Protein AF-A0ABD5TNY9-F1 (afdb_monomer_lite)

Foldseek 3Di:
DQDFQKWKAKLQARDTGGHNDVVVSVVVQVVVCVVPVPIDMDIGGPPDDDPDRRDHD

Secondary structure (DSSP, 8-state):
-PPPSEEEEETTTTEEEEES-HHHHHHHHHHHHHH-TT--EEEE-TT---SSPPP--

pLDDT: mean 87.17, std 10.6, range [53.69, 96.56]

Structure (mmCIF, N/CA/C/O backbone):
data_AF-A0ABD5TNY9-F1
#
_entry.id   AF-A0ABD5TNY9-F1
#
loop_
_atom_site.group_PDB
_atom_site.id
_atom_site.type_symbol
_atom_site.label_atom_id
_atom_site.label_alt_id
_atom_site.label_comp_id
_atom_site.label_asym_id
_atom_site.label_entity_id
_atom_site.label_seq_id
_atom_site.pdbx_PDB_ins_code
_atom_site.Cartn_x
_atom_site.Cartn_y
_atom_site.Cartn_z
_atom_site.occupancy
_atom_site.B_iso_or_equiv
_atom_site.auth_seq_id
_atom_site.auth_comp_id
_atom_site.auth_asym_id
_atom_site.auth_atom_id
_atom_site.pdbx_PDB_model_num
ATOM 1 N N . MET A 1 1 ? -16.531 -12.636 11.824 1.00 54.31 1 MET A N 1
ATOM 2 C CA . MET A 1 1 ? -15.164 -12.319 11.343 1.00 54.31 1 MET A CA 1
ATOM 3 C C . MET A 1 1 ? -15.134 -10.829 11.021 1.00 54.31 1 MET A C 1
ATOM 5 O O . MET A 1 1 ? -16.128 -10.366 10.490 1.00 54.31 1 MET A O 1
ATOM 9 N N . LYS A 1 2 ? -14.090 -10.067 11.390 1.00 72.25 2 LYS A N 1
ATOM 10 C CA . LYS A 1 2 ? -14.017 -8.632 11.038 1.00 72.25 2 LYS A CA 1
ATOM 11 C C . LYS A 1 2 ? -13.810 -8.475 9.527 1.00 72.25 2 LYS A C 1
ATOM 13 O O . LYS A 1 2 ? -13.014 -9.224 8.952 1.00 72.25 2 LYS A O 1
ATOM 18 N N . GLU A 1 3 ? -14.529 -7.543 8.919 1.00 85.19 3 GLU A N 1
ATOM 19 C CA . GLU A 1 3 ? -14.404 -7.211 7.499 1.00 85.19 3 GLU A CA 1
ATOM 20 C C . GLU A 1 3 ? -13.022 -6.598 7.210 1.00 85.19 3 GLU A C 1
ATOM 22 O O . GLU A 1 3 ? -12.428 -5.982 8.105 1.00 85.19 3 GLU A O 1
ATOM 27 N N . PRO A 1 4 ? -12.448 -6.825 6.015 1.00 88.31 4 PRO A N 1
ATOM 28 C CA . PRO A 1 4 ? -11.224 -6.150 5.612 1.00 88.31 4 PRO A CA 1
ATOM 29 C C . PRO A 1 4 ? -11.466 -4.643 5.509 1.00 88.31 4 PRO A C 1
ATOM 31 O O . PRO A 1 4 ? -12.504 -4.197 5.034 1.00 88.31 4 PRO A O 1
ATOM 34 N N . THR A 1 5 ? -10.498 -3.863 5.973 1.00 92.88 5 THR A N 1
ATOM 35 C CA . THR A 1 5 ? -10.551 -2.395 5.974 1.00 92.88 5 THR A CA 1
ATOM 36 C C . THR A 1 5 ? -9.806 -1.801 4.784 1.00 92.88 5 THR A C 1
ATOM 38 O O . THR A 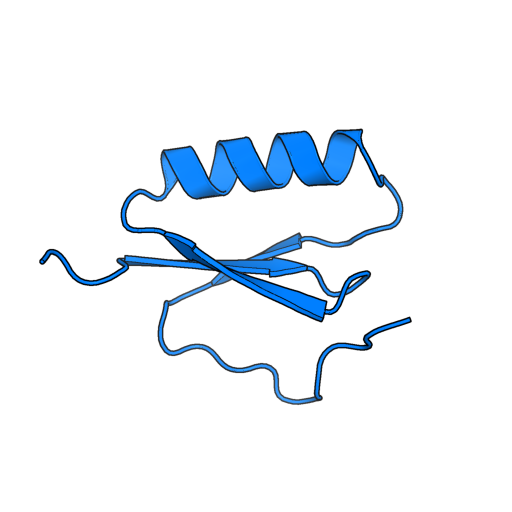1 5 ? -10.007 -0.637 4.451 1.00 92.88 5 THR A O 1
ATOM 41 N N . CYS A 1 6 ? -8.949 -2.593 4.139 1.00 93.94 6 CYS A N 1
ATOM 42 C CA . CYS A 1 6 ? -8.203 -2.221 2.946 1.00 93.94 6 CYS A CA 1
ATOM 43 C C . CYS A 1 6 ? -7.791 -3.463 2.149 1.00 93.94 6 CYS A C 1
ATOM 45 O O . CYS A 1 6 ? -7.949 -4.603 2.597 1.00 93.94 6 CYS A O 1
ATOM 47 N N . LYS A 1 7 ? -7.255 -3.234 0.955 1.00 94.94 7 LYS A N 1
ATOM 48 C CA . LYS A 1 7 ? -6.704 -4.251 0.067 1.00 94.94 7 LYS A CA 1
ATOM 49 C C . LYS A 1 7 ? -5.353 -3.772 -0.453 1.00 94.94 7 LYS A C 1
A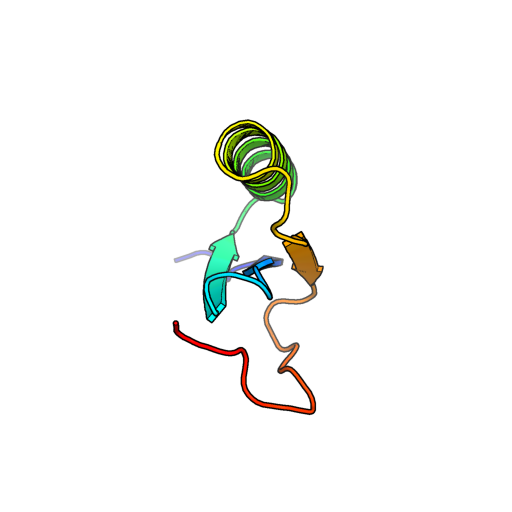TOM 51 O O . LYS A 1 7 ? -5.229 -2.631 -0.890 1.00 94.94 7 LYS A O 1
ATOM 56 N N . LEU A 1 8 ? -4.346 -4.631 -0.376 1.00 94.56 8 LEU A N 1
ATOM 57 C CA . LEU A 1 8 ? -3.067 -4.436 -1.040 1.00 94.56 8 LEU A CA 1
ATOM 58 C C . LEU A 1 8 ? -3.192 -4.949 -2.471 1.00 94.56 8 LEU A C 1
ATOM 60 O O . LEU A 1 8 ? -3.632 -6.078 -2.690 1.00 94.56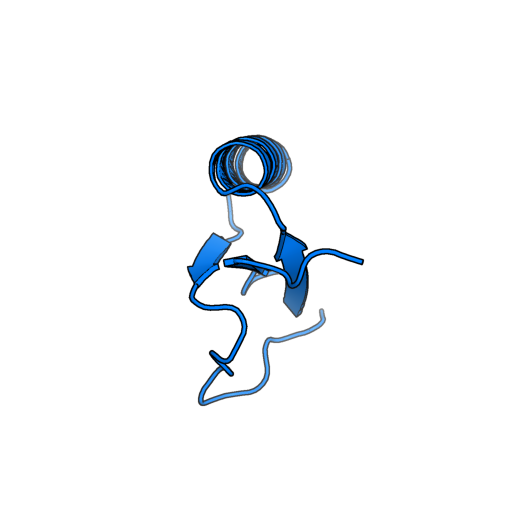 8 LEU A O 1
ATOM 64 N N . VAL A 1 9 ? -2.798 -4.126 -3.429 1.00 93.25 9 VAL A N 1
ATOM 65 C CA . VAL A 1 9 ? -2.843 -4.438 -4.852 1.00 93.25 9 VAL A CA 1
ATOM 66 C C . VAL A 1 9 ? -1.449 -4.278 -5.432 1.00 93.25 9 VAL A C 1
ATOM 68 O O . VAL A 1 9 ? -0.839 -3.231 -5.252 1.00 93.25 9 VAL A O 1
ATOM 71 N N . CYS A 1 10 ? -0.946 -5.284 -6.140 1.00 91.69 10 CYS A N 1
ATOM 72 C CA . CYS A 1 10 ? 0.297 -5.191 -6.898 1.00 91.69 10 CYS A CA 1
ATOM 73 C C . CYS A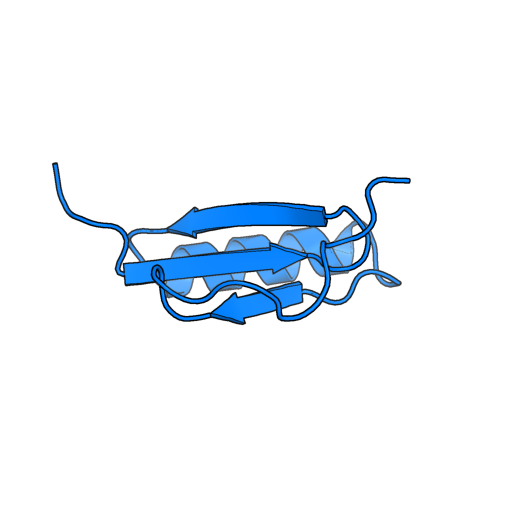 1 10 ? -0.008 -5.238 -8.392 1.00 91.69 10 CYS A C 1
ATOM 75 O O . CYS A 1 10 ? -0.562 -6.222 -8.879 1.00 91.69 10 CYS A O 1
ATOM 77 N N . THR A 1 11 ? 0.397 -4.203 -9.122 1.00 85.31 11 THR A N 1
ATOM 78 C CA . THR A 1 11 ? 0.192 -4.122 -10.579 1.00 85.31 11 THR A CA 1
ATOM 79 C C . THR A 1 11 ? 1.187 -4.953 -11.385 1.00 85.31 11 THR A C 1
ATOM 81 O O . THR A 1 11 ? 0.866 -5.320 -12.508 1.00 85.31 11 THR A O 1
ATOM 84 N N . GLY A 1 12 ? 2.348 -5.286 -10.809 1.00 86.00 12 GLY A N 1
ATOM 85 C CA . GLY A 1 12 ? 3.350 -6.141 -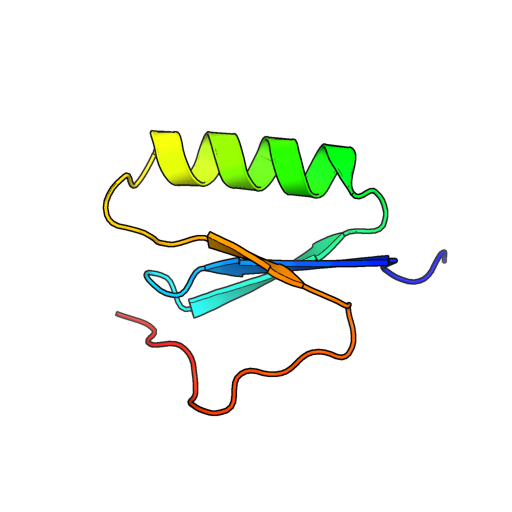11.455 1.00 86.00 12 GLY A CA 1
ATOM 86 C C . GLY A 1 12 ? 3.026 -7.635 -11.376 1.00 86.00 12 GLY A C 1
ATOM 87 O O . GLY A 1 12 ? 3.252 -8.360 -12.330 1.00 86.00 12 GLY A O 1
ATOM 88 N N . CYS A 1 13 ? 2.440 -8.098 -10.265 1.00 86.00 13 CYS A N 1
ATOM 89 C CA . CYS A 1 13 ? 2.066 -9.511 -10.093 1.00 86.00 13 CYS A CA 1
ATOM 90 C C . CYS A 1 13 ? 0.581 -9.802 -10.321 1.00 86.00 13 CYS A C 1
ATOM 92 O O . CYS A 1 13 ? 0.165 -10.938 -10.118 1.00 86.00 13 CYS A O 1
ATOM 94 N N . GLY A 1 14 ? -0.245 -8.774 -10.525 1.00 86.38 14 GLY A N 1
ATOM 95 C CA . GLY A 1 14 ? -1.702 -8.846 -10.372 1.00 86.38 14 GLY A CA 1
ATOM 96 C C . GLY A 1 14 ? -2.177 -9.422 -9.038 1.00 86.38 14 GLY A C 1
ATOM 97 O O . GLY A 1 14 ? -3.179 -10.134 -8.971 1.00 86.38 14 GLY A O 1
ATOM 98 N N . LEU A 1 15 ? -1.441 -9.133 -7.964 1.00 88.88 15 LEU A N 1
ATOM 99 C CA . LEU A 1 15 ? -1.803 -9.552 -6.613 1.00 88.88 15 LEU A CA 1
ATOM 100 C C . LEU A 1 15 ? -2.923 -8.661 -6.080 1.00 88.88 15 LEU A C 1
ATOM 102 O O . LEU A 1 15 ? -2.813 -7.439 -6.128 1.00 88.88 15 LEU A O 1
ATOM 106 N N . GLU A 1 16 ? -3.929 -9.275 -5.468 1.00 92.19 16 GLU A N 1
ATOM 107 C CA . GLU A 1 16 ? -4.968 -8.591 -4.705 1.00 92.19 16 GLU A CA 1
ATOM 108 C C . GLU A 1 16 ? -5.146 -9.292 -3.356 1.00 92.19 16 GLU A C 1
ATOM 110 O O . GLU A 1 16 ? -5.589 -10.439 -3.297 1.00 92.19 16 GLU A O 1
ATOM 115 N N . MET A 1 17 ? -4.786 -8.624 -2.257 1.00 93.19 17 MET A N 1
ATOM 116 C CA . MET A 1 17 ? -4.811 -9.224 -0.923 1.00 93.19 17 MET A CA 1
ATOM 117 C C . MET A 1 17 ? -5.551 -8.335 0.088 1.00 93.19 17 MET A C 1
ATOM 119 O O . MET A 1 17 ? -5.113 -7.217 0.354 1.00 93.19 17 MET A O 1
ATOM 123 N N . PRO A 1 18 ? -6.670 -8.795 0.677 1.00 94.56 18 PRO A N 1
ATOM 124 C CA . PRO A 1 18 ? -7.420 -8.018 1.659 1.00 94.56 18 PRO A CA 1
ATOM 125 C C . PRO A 1 18 ? -6.745 -8.032 3.036 1.00 94.56 18 PRO A C 1
ATOM 127 O O . PRO A 1 18 ? -6.330 -9.079 3.533 1.00 94.56 18 PRO A O 1
ATOM 130 N N . TYR A 1 19 ? -6.727 -6.878 3.701 1.00 94.50 19 TYR A N 1
ATOM 131 C CA . TYR A 1 19 ? -6.190 -6.697 5.047 1.00 94.50 19 TYR A CA 1
ATOM 132 C C . TYR A 1 19 ? -7.231 -6.078 5.981 1.00 94.50 19 TYR A C 1
ATOM 134 O O . TYR A 1 19 ? -8.020 -5.211 5.611 1.00 94.50 19 TYR A O 1
ATOM 142 N N . ARG A 1 20 ? -7.225 -6.526 7.238 1.00 93.00 20 ARG A N 1
ATOM 143 C CA . ARG A 1 20 ? -8.050 -5.948 8.316 1.00 93.00 20 ARG A CA 1
ATOM 144 C C . ARG A 1 20 ? -7.377 -4.770 9.009 1.00 93.00 20 ARG A C 1
ATOM 146 O O . ARG A 1 20 ? -8.060 -3.961 9.630 1.00 93.00 20 ARG A O 1
ATOM 153 N N . ASP A 1 21 ? -6.057 -4.715 8.929 1.00 93.38 21 ASP A N 1
ATOM 154 C CA . ASP A 1 21 ? -5.219 -3.721 9.574 1.00 93.38 21 ASP A CA 1
ATOM 155 C C . ASP A 1 21 ? -4.344 -3.058 8.512 1.00 93.38 21 ASP A C 1
ATOM 157 O O . ASP A 1 21 ? -3.683 -3.743 7.728 1.00 93.38 21 ASP A O 1
ATOM 161 N N . ARG A 1 22 ? -4.373 -1.724 8.477 1.00 91.94 22 ARG A N 1
ATOM 162 C CA . ARG A 1 22 ? -3.635 -0.951 7.483 1.00 91.94 22 ARG A CA 1
ATOM 163 C C . ARG A 1 22 ? -2.125 -1.032 7.701 1.00 91.94 22 ARG A C 1
ATOM 165 O O . ARG A 1 22 ? -1.403 -1.141 6.718 1.00 91.94 22 ARG A O 1
ATOM 172 N N . ALA A 1 23 ? -1.656 -1.040 8.947 1.00 95.12 23 ALA A N 1
ATOM 173 C CA . ALA A 1 23 ? -0.230 -1.142 9.242 1.00 95.12 23 ALA A CA 1
ATOM 174 C C . ALA A 1 23 ? 0.336 -2.486 8.759 1.00 95.12 23 ALA A C 1
ATOM 176 O O . ALA A 1 23 ? 1.446 -2.540 8.236 1.00 95.12 23 ALA A O 1
ATOM 177 N N . LEU A 1 24 ? -0.448 -3.566 8.853 1.00 95.00 24 LEU A N 1
ATOM 178 C CA . LEU A 1 24 ? -0.051 -4.860 8.291 1.00 95.00 24 LEU A CA 1
ATOM 179 C C . LEU A 1 24 ? 0.014 -4.832 6.753 1.00 95.00 24 LEU A C 1
ATOM 181 O O . LEU A 1 24 ? 0.920 -5.428 6.172 1.00 95.00 24 LEU A O 1
ATOM 185 N N . ALA A 1 25 ? -0.917 -4.133 6.095 1.00 95.50 25 ALA A N 1
ATOM 186 C CA . ALA A 1 25 ? -0.880 -3.939 4.645 1.00 95.50 25 ALA A CA 1
ATOM 187 C C . ALA A 1 25 ? 0.344 -3.112 4.209 1.00 95.50 25 ALA A C 1
ATOM 189 O O . ALA A 1 25 ? 0.969 -3.433 3.203 1.00 95.50 25 ALA A O 1
ATOM 190 N N . GLU A 1 26 ? 0.711 -2.087 4.982 1.00 95.75 26 GLU A N 1
ATOM 191 C CA . GLU A 1 26 ? 1.894 -1.244 4.752 1.00 95.75 26 GLU A CA 1
ATOM 192 C C . GLU A 1 26 ? 3.194 -2.042 4.907 1.00 95.75 26 GLU A C 1
ATOM 194 O O . GLU A 1 26 ? 4.046 -1.994 4.024 1.00 95.75 26 GLU A O 1
ATOM 199 N N . GLN A 1 27 ? 3.310 -2.864 5.954 1.00 96.56 27 GLN A N 1
ATOM 200 C CA . GLN A 1 27 ? 4.453 -3.770 6.126 1.00 96.56 27 GLN A CA 1
ATOM 201 C C . GLN A 1 27 ? 4.569 -4.779 4.978 1.00 96.56 27 GLN A C 1
ATOM 203 O O . GLN A 1 27 ? 5.663 -5.032 4.477 1.00 96.56 27 GLN A O 1
ATOM 208 N N . ALA A 1 28 ? 3.445 -5.355 4.545 1.00 94.31 28 ALA A N 1
ATOM 209 C CA . ALA A 1 28 ? 3.433 -6.278 3.418 1.00 94.31 28 ALA A CA 1
ATOM 210 C C . ALA A 1 28 ? 3.823 -5.589 2.103 1.00 94.31 28 ALA A C 1
ATOM 212 O O . ALA A 1 28 ? 4.578 -6.170 1.328 1.00 94.31 28 ALA A O 1
ATOM 213 N N . ALA A 1 29 ? 3.360 -4.356 1.872 1.00 93.94 29 ALA A N 1
ATOM 214 C CA . ALA A 1 29 ? 3.752 -3.555 0.716 1.00 93.94 29 ALA A CA 1
ATOM 215 C C . ALA A 1 29 ? 5.262 -3.282 0.708 1.00 93.94 29 ALA A C 1
ATOM 217 O O . ALA A 1 29 ? 5.916 -3.490 -0.310 1.00 93.94 29 ALA A O 1
ATOM 218 N N . GLU A 1 30 ? 5.826 -2.882 1.850 1.00 94.56 30 GLU A N 1
ATOM 219 C CA . GLU A 1 30 ? 7.256 -2.590 1.982 1.00 94.56 30 GLU A CA 1
ATOM 220 C C . GLU A 1 30 ? 8.111 -3.837 1.709 1.00 94.56 30 GLU A C 1
ATOM 222 O O . GLU A 1 30 ? 9.049 -3.792 0.914 1.00 94.56 30 GLU A O 1
ATOM 227 N N . LEU A 1 31 ? 7.735 -4.984 2.284 1.00 94.69 31 LEU A N 1
ATOM 228 C CA . LEU A 1 31 ? 8.398 -6.264 2.019 1.00 94.69 31 LEU A CA 1
ATOM 229 C C . LEU A 1 31 ? 8.283 -6.691 0.549 1.00 94.69 31 LEU A C 1
ATOM 231 O O . LEU A 1 31 ? 9.245 -7.216 -0.014 1.00 94.69 31 LEU A O 1
ATOM 235 N N . HIS A 1 32 ? 7.125 -6.468 -0.077 1.00 92.62 32 HIS A N 1
ATOM 236 C CA . HIS A 1 32 ? 6.903 -6.791 -1.487 1.00 92.62 32 HIS A CA 1
ATOM 237 C C . HIS A 1 32 ? 7.756 -5.911 -2.404 1.00 92.62 32 HIS A C 1
ATOM 239 O O . HIS A 1 32 ? 8.396 -6.426 -3.316 1.00 92.62 32 HIS A O 1
ATOM 245 N N . GLN A 1 33 ? 7.846 -4.611 -2.114 1.00 88.62 33 GLN A N 1
ATOM 246 C CA . GLN A 1 33 ? 8.693 -3.673 -2.856 1.00 88.62 33 GLN A CA 1
ATOM 247 C C . GLN A 1 33 ? 10.184 -4.012 -2.722 1.00 88.62 33 GLN A C 1
ATOM 249 O O . GLN A 1 33 ? 10.938 -3.880 -3.682 1.00 88.62 33 GLN A O 1
ATOM 254 N N . LEU A 1 34 ? 10.625 -4.451 -1.538 1.00 92.50 34 LEU A N 1
ATOM 255 C CA . LEU A 1 34 ? 12.011 -4.876 -1.313 1.00 92.50 34 LEU A CA 1
ATOM 256 C C . LEU A 1 34 ? 12.369 -6.137 -2.103 1.00 92.50 34 LEU A C 1
ATOM 258 O O . LEU A 1 34 ? 13.508 -6.280 -2.546 1.00 92.50 34 LEU A O 1
ATOM 262 N N . ARG A 1 35 ? 11.411 -7.056 -2.254 1.00 91.94 35 ARG A N 1
ATOM 263 C CA . ARG A 1 35 ? 11.583 -8.280 -3.039 1.00 91.94 35 ARG A CA 1
ATOM 264 C C . ARG A 1 35 ? 11.623 -7.979 -4.537 1.00 91.94 35 ARG A C 1
ATOM 266 O O . ARG A 1 35 ? 12.502 -8.491 -5.222 1.00 91.94 35 ARG A O 1
ATOM 273 N N . ASP A 1 36 ? 10.688 -7.163 -5.014 1.00 90.94 36 ASP A N 1
ATOM 274 C CA . ASP A 1 36 ? 10.481 -6.889 -6.431 1.00 90.94 36 ASP A CA 1
ATOM 275 C C . ASP A 1 36 ? 10.360 -5.364 -6.659 1.00 90.94 36 ASP A C 1
ATOM 277 O O . ASP A 1 36 ? 9.254 -4.821 -6.712 1.00 90.94 36 ASP A O 1
ATOM 281 N N . PRO A 1 37 ? 11.485 -4.636 -6.789 1.00 88.31 37 PRO A N 1
ATOM 282 C CA . PRO A 1 37 ? 11.492 -3.170 -6.816 1.00 88.31 37 PRO A CA 1
ATOM 283 C C . PRO A 1 37 ? 10.847 -2.556 -8.065 1.00 88.31 37 PRO A C 1
ATOM 285 O O . PRO A 1 37 ? 10.530 -1.369 -8.057 1.00 88.31 37 PRO A O 1
ATOM 288 N N . GLU A 1 38 ? 10.645 -3.344 -9.123 1.00 89.75 38 GLU A N 1
ATOM 289 C CA . GLU A 1 38 ? 9.934 -2.930 -10.340 1.00 89.75 38 GLU A CA 1
ATOM 290 C C . GLU A 1 38 ? 8.409 -2.983 -10.175 1.00 89.75 38 GLU A C 1
ATOM 292 O O . GLU A 1 38 ? 7.670 -2.367 -10.944 1.00 89.75 38 GLU A O 1
ATOM 297 N N . HIS A 1 39 ? 7.915 -3.694 -9.160 1.00 89.81 39 HIS A N 1
ATOM 298 C CA . HIS A 1 39 ? 6.491 -3.775 -8.897 1.00 89.81 39 HIS A CA 1
ATOM 299 C C . HIS A 1 39 ? 5.985 -2.495 -8.241 1.00 89.81 39 HIS A C 1
ATOM 301 O O . HIS A 1 39 ? 6.607 -1.955 -7.331 1.00 89.81 39 HIS A O 1
ATOM 307 N N . VAL A 1 40 ? 4.808 -2.036 -8.670 1.00 88.50 40 VAL A N 1
ATOM 308 C CA . VAL A 1 40 ? 4.108 -0.923 -8.023 1.00 88.50 40 VAL A CA 1
ATOM 309 C C . VAL A 1 40 ? 2.936 -1.474 -7.220 1.00 88.50 40 VAL A C 1
ATOM 311 O O . VAL A 1 40 ? 2.015 -2.088 -7.778 1.00 88.50 40 VAL A O 1
ATOM 314 N N . THR A 1 41 ? 2.981 -1.259 -5.904 1.00 91.50 41 THR A N 1
ATOM 315 C CA . THR A 1 41 ? 1.937 -1.670 -4.958 1.00 91.50 41 THR A CA 1
ATOM 316 C C . THR A 1 41 ? 1.103 -0.496 -4.452 1.00 91.50 41 THR A C 1
ATOM 318 O O . THR A 1 41 ? 1.637 0.572 -4.162 1.00 91.50 41 THR A O 1
ATOM 321 N N . PHE A 1 42 ? -0.197 -0.718 -4.265 1.00 92.31 42 PHE A N 1
ATOM 322 C CA . PHE A 1 42 ? -1.161 0.258 -3.762 1.00 92.31 42 PHE A CA 1
ATOM 323 C C . PHE A 1 42 ? -1.963 -0.321 -2.601 1.00 92.31 42 PHE A C 1
ATOM 325 O O . PHE A 1 42 ? -2.360 -1.482 -2.631 1.00 92.31 42 PHE A O 1
ATOM 332 N N . ILE A 1 43 ? -2.262 0.508 -1.602 1.00 94.81 43 ILE A N 1
ATOM 333 C CA . ILE A 1 43 ? -3.199 0.165 -0.528 1.00 94.81 43 ILE A CA 1
ATOM 334 C C . ILE A 1 43 ? -4.487 0.936 -0.775 1.00 94.81 43 ILE A C 1
ATOM 336 O O . ILE A 1 43 ? -4.535 2.156 -0.600 1.00 94.81 43 ILE A O 1
ATOM 340 N N . VAL A 1 44 ? -5.520 0.213 -1.183 1.00 94.12 44 VAL A N 1
ATOM 341 C CA . VAL A 1 44 ? -6.803 0.752 -1.639 1.00 94.12 44 VAL A CA 1
ATOM 342 C C . VAL A 1 44 ? -7.944 0.332 -0.702 1.00 94.12 44 VAL A C 1
ATOM 344 O O . VAL A 1 44 ? -7.766 -0.577 0.119 1.00 94.12 44 VAL A O 1
ATOM 347 N N . PRO A 1 45 ? -9.121 0.976 -0.787 1.00 93.50 45 PRO A N 1
ATOM 348 C CA . PRO A 1 45 ? -10.334 0.490 -0.134 1.00 93.50 45 PRO A CA 1
ATOM 349 C C . PRO A 1 45 ? -10.666 -0.965 -0.519 1.00 93.50 45 PRO A C 1
ATOM 351 O O . PRO A 1 45 ? -10.307 -1.411 -1.611 1.00 93.50 45 PRO A O 1
ATOM 354 N N . PRO A 1 46 ? -11.341 -1.733 0.353 1.00 90.75 46 PRO A N 1
ATOM 355 C CA . PRO A 1 46 ? -11.625 -3.150 0.114 1.00 90.75 46 PRO A CA 1
ATOM 356 C C . PRO A 1 46 ? -12.560 -3.386 -1.084 1.00 90.75 46 PRO A C 1
ATOM 358 O O . PRO A 1 46 ? -12.477 -4.429 -1.728 1.00 90.75 46 PRO A O 1
ATOM 361 N N . ASP A 1 47 ? -13.418 -2.415 -1.386 1.00 88.94 47 ASP A N 1
ATOM 362 C CA . ASP A 1 47 ? -14.371 -2.384 -2.497 1.00 88.94 47 ASP A CA 1
ATOM 363 C C . ASP A 1 47 ? -13.767 -1.861 -3.810 1.00 88.94 47 ASP A C 1
ATOM 365 O O . ASP A 1 47 ? -14.381 -1.991 -4.871 1.00 88.94 47 ASP A O 1
ATOM 369 N N . TRP A 1 48 ? -12.551 -1.308 -3.766 1.00 88.69 48 TRP A N 1
ATOM 370 C CA . TRP A 1 48 ? -11.883 -0.826 -4.967 1.00 88.69 48 TRP A CA 1
ATOM 371 C C . TRP A 1 48 ? -11.605 -1.979 -5.926 1.00 88.69 48 TRP A C 1
ATOM 373 O O . TRP A 1 48 ? -11.095 -3.030 -5.531 1.00 88.69 48 TRP A O 1
ATOM 383 N N . SER A 1 49 ? -11.891 -1.761 -7.202 1.00 80.44 49 SER A N 1
ATOM 384 C CA . SER A 1 49 ? -11.540 -2.669 -8.290 1.00 80.44 49 SER A CA 1
ATOM 385 C C . SER A 1 49 ? -10.799 -1.874 -9.360 1.00 80.44 49 SER A C 1
ATOM 387 O O . SER A 1 49 ? -11.155 -0.716 -9.593 1.00 80.44 49 SER A O 1
ATOM 389 N N . PRO A 1 50 ? -9.765 -2.451 -9.984 1.00 76.31 50 PRO A N 1
ATOM 390 C CA . PRO A 1 50 ? -9.018 -1.754 -11.017 1.00 76.31 50 PRO A CA 1
ATOM 391 C C . PRO A 1 50 ? -9.896 -1.551 -12.263 1.00 76.31 50 PRO A C 1
ATOM 393 O O . PRO A 1 50 ? -10.719 -2.405 -12.593 1.00 76.31 50 PRO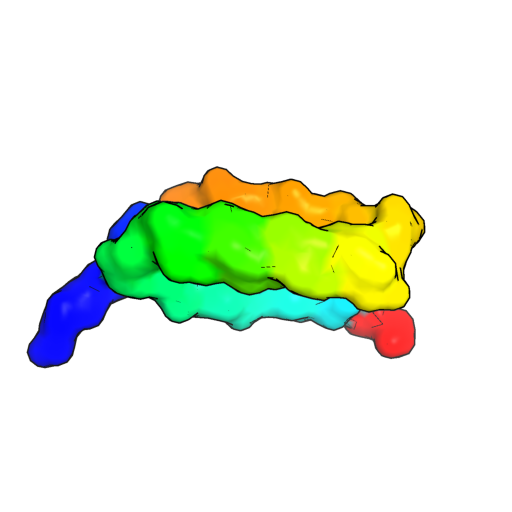 A O 1
ATOM 396 N N . GLU A 1 51 ? -9.728 -0.420 -12.956 1.00 75.88 51 GLU A N 1
ATOM 397 C CA . GLU A 1 51 ? -10.447 -0.136 -14.212 1.00 75.88 51 GLU A CA 1
ATOM 398 C C . GLU A 1 51 ? -10.008 -1.079 -15.347 1.00 75.88 51 GLU A C 1
ATOM 400 O O . GLU A 1 51 ? -10.813 -1.449 -16.199 1.00 75.88 51 GLU A O 1
ATOM 405 N N . GLU A 1 52 ? -8.749 -1.523 -15.314 1.00 71.25 52 GLU A N 1
ATOM 406 C CA . GLU A 1 52 ? -8.189 -2.544 -16.198 1.00 71.25 52 GLU A CA 1
ATOM 407 C C . GLU A 1 52 ? -7.706 -3.747 -15.372 1.00 71.25 52 GLU A C 1
ATOM 409 O O . GLU A 1 52 ? -7.129 -3.556 -14.301 1.00 71.25 52 GLU A O 1
ATOM 414 N N . PRO A 1 53 ? -7.905 -4.996 -15.833 1.00 68.50 53 PRO A N 1
ATOM 415 C CA . PRO A 1 53 ? -7.446 -6.170 -15.101 1.00 68.50 53 PRO A CA 1
ATOM 416 C C . PRO A 1 53 ? -5.929 -6.116 -14.903 1.00 68.50 53 PRO A C 1
ATOM 418 O O . PRO A 1 53 ? -5.171 -5.840 -15.836 1.00 68.50 53 PRO A O 1
ATOM 421 N N . LEU A 1 54 ? -5.486 -6.387 -13.674 1.00 70.75 54 LEU A N 1
ATOM 422 C CA . LEU A 1 54 ? -4.063 -6.429 -13.365 1.00 70.75 54 LEU A CA 1
ATOM 423 C C . LEU A 1 54 ? -3.413 -7.556 -14.171 1.00 70.75 54 LEU A C 1
ATOM 425 O O . LEU A 1 54 ? -3.981 -8.641 -14.313 1.00 70.75 54 LEU A O 1
ATOM 429 N N . LYS A 1 55 ? -2.222 -7.301 -14.707 1.00 66.12 55 LYS A N 1
ATOM 430 C CA . LYS A 1 55 ? -1.518 -8.286 -15.524 1.00 66.12 55 LYS A CA 1
ATOM 431 C C . LYS A 1 55 ? -0.954 -9.384 -14.616 1.00 66.12 55 LYS A C 1
ATOM 433 O O . LYS A 1 55 ? -0.265 -9.090 -13.644 1.00 66.12 55 LYS A O 1
ATOM 438 N N . HIS A 1 56 ? -1.282 -10.637 -14.926 1.00 53.69 56 HIS A N 1
ATOM 439 C CA . HIS A 1 56 ? -0.558 -11.814 -14.443 1.00 53.69 56 HIS A CA 1
ATOM 440 C C . HIS A 1 56 ? 0.447 -12.185 -15.527 1.00 53.69 56 HIS A C 1
ATOM 442 O O . HIS A 1 56 ? 0.033 -12.580 -16.617 1.00 53.69 56 HIS A O 1
ATOM 448 N N . GLU A 1 57 ? 1.735 -11.997 -15.247 1.00 56.31 57 GLU A N 1
ATOM 449 C CA . GLU A 1 57 ? 2.837 -12.487 -16.087 1.00 56.31 57 GLU A CA 1
ATOM 450 C C . GLU A 1 57 ? 3.370 -13.823 -15.556 1.00 56.31 57 GLU A C 1
ATOM 452 O O . GLU A 1 57 ? 3.481 -13.971 -14.315 1.00 56.31 57 GLU A O 1
#

Radius of gyration: 11.12 Å; chains: 1; bounding box: 27×13×28 Å

Sequence (57 aa):
MKEPTCKLVCTGCGLEMPYRDRALAEQAAELHQLRDPEHVTFIVPPDWSPEEPLKHE